Protein AF-A0A1B9LXY9-F1 (afdb_monomer_lite)

Structure (mmCIF, N/CA/C/O backbone):
data_AF-A0A1B9LXY9-F1
#
_entry.id   AF-A0A1B9LXY9-F1
#
loop_
_atom_site.group_PDB
_atom_site.id
_atom_site.type_symbol
_atom_site.label_atom_id
_atom_site.label_alt_id
_atom_site.label_comp_id
_atom_site.label_asym_id
_atom_site.label_entity_id
_atom_site.label_seq_id
_atom_site.pdbx_PDB_ins_code
_atom_site.Cartn_x
_atom_site.Cartn_y
_atom_site.Cartn_z
_atom_site.occupancy
_atom_site.B_iso_or_equiv
_atom_site.auth_seq_id
_atom_site.auth_comp_id
_atom_site.auth_asym_id
_atom_site.auth_atom_id
_atom_site.pdbx_PDB_model_num
ATOM 1 N N . MET A 1 1 ? 65.427 46.498 -68.636 1.00 41.66 1 MET A N 1
ATOM 2 C CA . MET A 1 1 ? 65.412 46.908 -67.221 1.00 41.66 1 MET A CA 1
ATOM 3 C C . MET A 1 1 ? 64.111 46.373 -66.658 1.00 41.66 1 MET A C 1
ATOM 5 O O . MET A 1 1 ? 63.089 47.025 -66.791 1.00 41.66 1 MET A O 1
ATOM 9 N N . ASN A 1 2 ? 64.132 45.117 -66.206 1.00 43.19 2 ASN A N 1
ATOM 10 C CA . ASN A 1 2 ? 62.957 44.417 -65.691 1.00 43.19 2 ASN A CA 1
ATOM 11 C C . ASN A 1 2 ? 63.336 43.903 -64.309 1.00 43.19 2 ASN A C 1
ATOM 13 O O . ASN A 1 2 ? 64.028 42.892 -64.194 1.00 43.19 2 ASN A O 1
ATOM 17 N N . ASP A 1 3 ? 62.923 44.638 -63.285 1.00 47.44 3 ASP A N 1
ATOM 18 C CA . ASP A 1 3 ? 63.130 44.249 -61.901 1.00 47.44 3 ASP A CA 1
ATOM 19 C C . ASP A 1 3 ? 62.199 43.078 -61.585 1.00 47.44 3 ASP A C 1
ATOM 21 O O . ASP A 1 3 ? 60.986 43.222 -61.430 1.00 47.44 3 ASP A O 1
ATOM 25 N N . SER A 1 4 ? 62.770 41.876 -61.534 1.00 53.47 4 SER A N 1
ATOM 26 C CA . SER A 1 4 ? 62.095 40.707 -60.993 1.00 53.47 4 SER A CA 1
ATOM 27 C C . SER A 1 4 ? 61.934 40.903 -59.489 1.00 53.47 4 SER A C 1
ATOM 29 O O . SER A 1 4 ? 62.906 40.821 -58.736 1.00 53.47 4 SER A O 1
ATOM 31 N N . ILE A 1 5 ? 60.704 41.158 -59.050 1.00 52.19 5 ILE A N 1
ATOM 32 C CA . ILE A 1 5 ? 60.332 41.130 -57.637 1.00 52.19 5 ILE A CA 1
ATOM 33 C C . ILE A 1 5 ? 60.504 39.687 -57.157 1.00 52.19 5 ILE A C 1
ATOM 35 O O . ILE A 1 5 ? 59.673 38.816 -57.410 1.00 52.19 5 ILE A O 1
ATOM 39 N N . VAL A 1 6 ? 61.620 39.424 -56.481 1.00 54.47 6 VAL A N 1
ATOM 40 C CA . VAL A 1 6 ? 61.870 38.159 -55.791 1.00 54.47 6 VAL A CA 1
ATOM 41 C C . VAL A 1 6 ? 61.068 38.179 -54.492 1.00 54.47 6 VAL A C 1
ATOM 43 O O . VAL A 1 6 ? 61.530 38.647 -53.453 1.00 54.47 6 VAL A O 1
ATOM 46 N N . THR A 1 7 ? 59.837 37.675 -54.535 1.00 47.81 7 THR A N 1
ATOM 47 C CA . THR A 1 7 ? 59.090 37.329 -53.323 1.00 47.81 7 THR A CA 1
ATOM 48 C C . THR A 1 7 ? 59.713 36.087 -52.695 1.00 47.81 7 THR A C 1
ATOM 50 O O . THR A 1 7 ? 59.466 34.959 -53.119 1.00 47.81 7 THR A O 1
ATOM 53 N N . SER A 1 8 ? 60.547 36.312 -51.677 1.00 47.19 8 SER A N 1
AT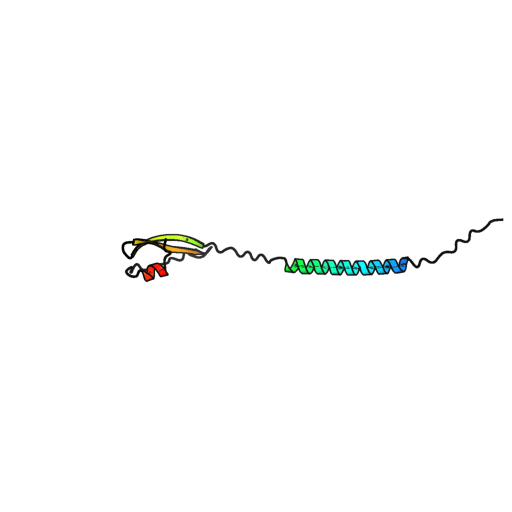OM 54 C CA . SER A 1 8 ? 61.045 35.276 -50.772 1.00 47.19 8 SER A CA 1
ATOM 55 C C . SER A 1 8 ? 59.862 34.539 -50.139 1.00 47.19 8 SER A C 1
ATOM 57 O O . SER A 1 8 ? 59.061 35.124 -49.406 1.00 47.19 8 SER A O 1
ATOM 59 N N . ASN A 1 9 ? 59.725 33.256 -50.468 1.00 53.16 9 ASN A N 1
ATOM 60 C CA . ASN A 1 9 ? 58.651 32.408 -49.979 1.00 53.16 9 ASN A CA 1
ATOM 61 C C . ASN A 1 9 ? 58.936 32.053 -48.511 1.00 53.16 9 ASN A C 1
ATOM 63 O O . ASN A 1 9 ? 59.744 31.175 -48.205 1.00 53.16 9 ASN A O 1
ATOM 67 N N . LYS A 1 10 ? 58.318 32.794 -47.588 1.00 48.44 10 LYS A N 1
ATOM 68 C CA . LYS A 1 10 ? 58.455 32.576 -46.147 1.00 48.44 10 LYS A CA 1
ATOM 69 C C . LYS A 1 10 ? 57.709 31.294 -45.780 1.00 48.44 10 LYS A C 1
ATOM 71 O O . LYS A 1 10 ? 56.482 31.261 -45.759 1.00 48.44 10 LYS A O 1
ATOM 76 N N . THR A 1 11 ? 58.463 30.234 -45.514 1.00 53.38 11 THR A N 1
ATOM 77 C CA . THR A 1 11 ? 57.950 28.906 -45.173 1.00 53.38 11 THR A CA 1
ATOM 78 C C . THR A 1 11 ? 57.004 28.963 -43.970 1.00 53.38 11 THR A C 1
ATOM 80 O O . THR A 1 11 ? 57.330 29.399 -42.863 1.00 53.38 11 THR A O 1
ATOM 83 N N . THR A 1 12 ? 55.770 28.544 -44.224 1.00 54.69 12 THR A N 1
ATOM 84 C CA . THR A 1 12 ? 54.613 28.633 -43.337 1.00 54.69 12 THR A CA 1
ATOM 85 C C . THR A 1 12 ? 54.627 27.530 -42.278 1.00 54.69 12 THR A C 1
ATOM 87 O O . THR A 1 12 ? 53.951 26.512 -42.407 1.00 54.69 12 THR A O 1
ATOM 90 N N . ASN A 1 13 ? 55.322 27.766 -41.163 1.00 56.06 13 ASN A N 1
ATOM 91 C CA . ASN A 1 13 ? 55.247 26.935 -39.946 1.00 56.06 13 ASN A CA 1
ATOM 92 C C . ASN A 1 13 ? 53.884 27.011 -39.209 1.00 56.06 13 ASN A C 1
ATOM 94 O O . ASN A 1 13 ? 53.719 26.440 -38.131 1.00 56.06 13 ASN A O 1
ATOM 98 N N . PHE A 1 14 ? 52.898 27.720 -39.766 1.00 53.47 14 PHE A N 1
ATOM 99 C CA . PHE A 1 14 ? 51.571 27.913 -39.172 1.00 53.47 14 PHE A CA 1
ATOM 100 C C . PHE A 1 14 ? 50.655 26.684 -39.304 1.00 53.47 14 PHE A C 1
ATOM 102 O O . PHE A 1 14 ? 49.874 26.408 -38.395 1.00 53.47 14 PHE A O 1
ATOM 109 N N . HIS A 1 15 ? 50.785 25.900 -40.381 1.00 56.69 15 HIS A N 1
ATOM 110 C CA . HIS A 1 15 ? 49.925 24.731 -40.616 1.00 56.69 15 HIS A CA 1
ATOM 111 C C . HIS A 1 15 ? 50.151 23.594 -39.604 1.00 56.69 15 HIS A C 1
ATOM 113 O O . HIS A 1 15 ? 49.193 22.945 -39.189 1.00 56.69 15 HIS A O 1
ATOM 119 N N . SER A 1 16 ? 51.394 23.396 -39.150 1.00 60.22 16 SER A N 1
ATOM 120 C CA . SER A 1 16 ? 51.763 22.334 -38.198 1.00 60.22 16 SER A CA 1
ATOM 121 C C . SER A 1 16 ? 51.137 2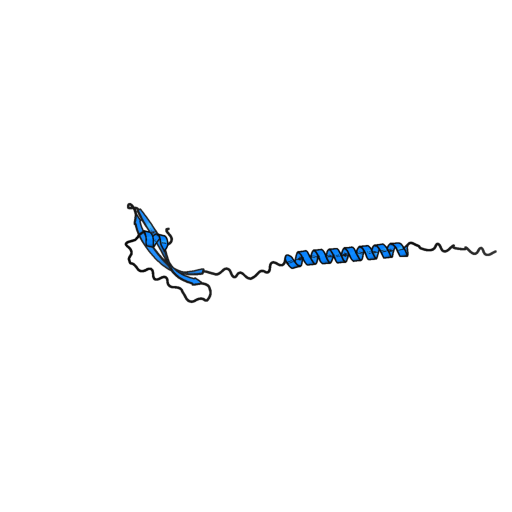2.547 -36.813 1.00 60.22 16 SER A C 1
ATOM 123 O O . SER A 1 16 ? 50.539 21.634 -36.246 1.00 60.22 16 SER A O 1
ATOM 125 N N . LYS A 1 17 ? 51.177 23.780 -36.291 1.00 62.28 17 LYS A N 1
ATOM 126 C CA . LYS A 1 17 ? 50.574 24.107 -34.988 1.00 62.28 17 LYS A CA 1
ATOM 127 C C . LYS A 1 17 ? 49.048 24.019 -35.027 1.00 62.28 17 LYS A C 1
ATOM 129 O O . LYS A 1 17 ? 48.443 23.542 -34.073 1.00 62.28 17 LYS A O 1
ATOM 134 N N . PHE A 1 18 ? 48.429 24.418 -36.139 1.00 69.19 18 PHE A N 1
ATOM 135 C CA . PHE A 1 18 ? 46.975 24.369 -36.305 1.00 69.19 18 PHE A CA 1
ATOM 136 C C . PHE A 1 18 ? 46.428 22.931 -36.325 1.00 69.19 18 PHE A C 1
ATOM 138 O O . PHE A 1 18 ? 45.353 22.663 -35.791 1.00 69.19 18 PHE A O 1
ATOM 145 N N . TRP A 1 19 ? 47.186 21.983 -36.881 1.00 74.19 19 TRP A N 1
ATOM 146 C CA . TRP A 1 19 ? 46.843 20.559 -36.837 1.00 74.19 19 TRP A CA 1
ATOM 147 C C . TRP A 1 19 ? 46.853 19.993 -35.414 1.00 74.19 19 TRP A C 1
ATOM 149 O O . TRP A 1 19 ? 45.927 19.284 -35.027 1.00 74.19 19 TRP A O 1
ATOM 159 N N . ILE A 1 20 ? 47.848 20.369 -34.608 1.00 80.88 20 ILE A N 1
ATOM 160 C CA . ILE A 1 20 ? 47.951 19.931 -33.208 1.00 80.88 20 ILE A CA 1
ATOM 161 C C . ILE A 1 20 ? 46.757 20.444 -32.390 1.00 80.88 20 ILE A C 1
ATOM 163 O O . ILE A 1 20 ? 46.156 19.680 -31.637 1.00 80.88 20 ILE A O 1
ATOM 167 N N . PHE A 1 21 ? 46.351 21.703 -32.585 1.00 83.25 21 PHE A N 1
ATOM 168 C CA . PHE A 1 21 ? 45.168 22.258 -31.918 1.00 83.25 21 PHE A CA 1
ATOM 169 C C . PHE A 1 21 ? 43.874 21.521 -32.287 1.00 83.25 21 PHE A C 1
ATOM 171 O O . PHE A 1 21 ? 43.056 21.258 -31.406 1.00 83.25 21 PHE A O 1
ATOM 178 N N . ASN A 1 22 ? 43.704 21.136 -33.556 1.00 83.06 22 ASN A N 1
ATOM 179 C CA . ASN A 1 22 ? 42.539 20.361 -33.991 1.00 83.06 22 ASN A CA 1
ATOM 180 C C . ASN A 1 22 ? 42.493 18.967 -33.351 1.00 83.06 22 ASN A C 1
ATOM 182 O O . ASN A 1 22 ? 41.427 18.531 -32.922 1.00 83.06 22 ASN A O 1
ATOM 186 N N . ILE A 1 23 ? 43.638 18.290 -33.229 1.00 88.38 23 ILE A N 1
ATOM 187 C CA . ILE A 1 23 ? 43.720 16.980 -32.564 1.00 88.38 23 ILE A CA 1
ATOM 188 C C . ILE A 1 23 ? 43.342 17.100 -31.081 1.00 88.38 23 ILE A C 1
ATOM 190 O O . ILE A 1 23 ? 42.563 16.293 -30.576 1.00 88.38 23 ILE A O 1
ATOM 194 N N . ILE A 1 24 ? 43.840 18.130 -30.391 1.00 89.25 24 ILE A N 1
ATOM 195 C CA . ILE A 1 24 ? 43.516 18.377 -28.978 1.00 89.25 24 ILE A CA 1
ATOM 196 C C . ILE A 1 24 ? 42.014 18.645 -28.800 1.00 89.25 24 ILE A C 1
ATOM 198 O O . ILE A 1 24 ? 41.385 18.056 -27.920 1.00 89.25 24 ILE A O 1
ATOM 202 N N . LEU A 1 25 ? 41.422 19.482 -29.659 1.00 89.00 25 LEU A N 1
ATOM 203 C CA . LEU A 1 25 ? 39.982 19.762 -29.645 1.00 89.00 25 LEU A CA 1
ATOM 204 C C . LEU A 1 25 ? 39.141 18.506 -29.894 1.00 89.00 25 LEU A C 1
ATOM 206 O O . LEU A 1 25 ? 38.129 18.309 -29.225 1.00 89.00 25 LEU A O 1
ATOM 210 N N . LEU A 1 26 ? 39.572 17.635 -30.809 1.00 91.38 26 LEU A N 1
ATOM 211 C CA . LEU A 1 26 ? 38.877 16.385 -31.110 1.00 91.38 26 LEU A CA 1
ATOM 212 C C . LEU A 1 26 ? 38.868 15.434 -29.902 1.00 91.38 26 LEU A C 1
ATOM 214 O O . LEU A 1 26 ? 37.830 14.864 -29.573 1.00 91.38 26 LEU A O 1
ATOM 218 N N . ILE A 1 27 ? 40.002 15.305 -29.206 1.00 92.81 27 ILE A N 1
ATOM 219 C CA . ILE A 1 27 ? 40.111 14.476 -27.996 1.00 92.81 27 ILE A CA 1
ATOM 220 C C . ILE A 1 27 ? 39.218 15.026 -26.875 1.00 92.81 27 ILE A C 1
ATOM 222 O O . ILE A 1 27 ? 38.531 14.254 -26.206 1.00 92.81 27 ILE A O 1
ATOM 226 N N . LEU A 1 28 ? 39.187 16.350 -26.691 1.00 91.38 28 LEU A N 1
ATOM 227 C CA . LEU A 1 28 ? 38.313 17.018 -25.718 1.00 91.38 28 LEU A CA 1
ATOM 228 C C . LEU A 1 28 ? 36.825 16.840 -26.044 1.00 91.38 28 LEU A C 1
ATOM 230 O O . LEU A 1 28 ? 36.019 16.609 -25.145 1.00 91.38 28 LEU A O 1
ATOM 234 N N . ALA A 1 29 ? 36.449 16.912 -27.322 1.00 92.00 29 ALA A N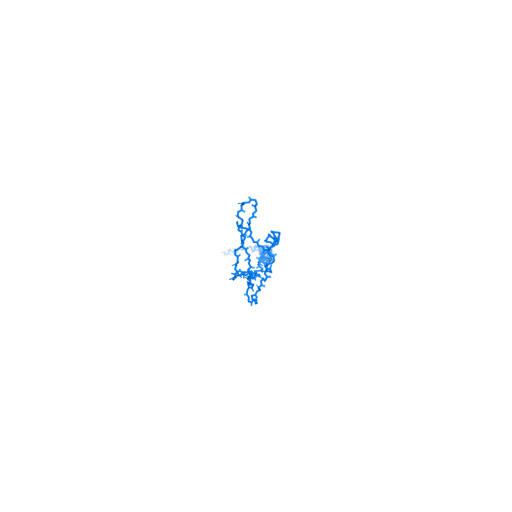 1
ATOM 235 C CA . ALA A 1 29 ? 35.071 16.694 -27.744 1.00 92.00 29 ALA A CA 1
ATOM 236 C C . ALA A 1 29 ? 34.631 15.244 -27.494 1.00 92.00 29 ALA A C 1
ATOM 238 O O . ALA A 1 29 ? 33.564 15.011 -26.929 1.00 92.00 29 ALA A O 1
ATOM 239 N N . LEU A 1 30 ? 35.469 14.265 -27.853 1.00 91.94 30 LEU A N 1
ATOM 240 C CA . LEU A 1 30 ? 35.180 12.846 -27.636 1.00 91.94 30 LEU A CA 1
ATOM 241 C C . LEU A 1 30 ? 35.070 12.499 -26.147 1.00 91.94 30 LEU A C 1
ATOM 243 O O . LEU A 1 30 ? 34.158 11.768 -25.760 1.00 91.94 30 LEU A O 1
ATOM 247 N N . SER A 1 31 ? 35.953 13.041 -25.304 1.00 89.44 31 SER A N 1
ATOM 248 C CA . SER A 1 31 ? 35.891 12.817 -23.856 1.00 89.44 31 SER A CA 1
ATOM 249 C C . SER A 1 31 ? 34.665 13.478 -23.222 1.00 89.44 31 SER A C 1
ATOM 251 O O . SER A 1 31 ? 34.008 12.854 -22.389 1.00 89.44 31 SER A O 1
ATOM 253 N N . GLY A 1 32 ? 34.298 14.685 -23.664 1.00 86.62 32 GLY A N 1
ATOM 254 C CA . GLY A 1 32 ? 33.083 15.375 -23.230 1.00 86.62 32 GLY A CA 1
ATOM 255 C C . GLY A 1 32 ? 31.806 14.626 -23.617 1.00 86.62 32 GLY A C 1
ATOM 256 O O . GLY A 1 32 ? 30.934 14.423 -22.773 1.00 86.62 32 GLY A O 1
ATOM 257 N N . ILE A 1 33 ? 31.716 14.142 -24.861 1.00 87.31 33 ILE A N 1
ATOM 258 C CA . ILE A 1 33 ? 30.587 13.323 -25.331 1.00 87.31 33 ILE A CA 1
ATOM 259 C C . ILE A 1 33 ? 30.501 12.022 -24.531 1.00 87.31 33 ILE A C 1
ATOM 261 O O . ILE A 1 33 ? 29.417 11.654 -24.087 1.00 87.31 33 ILE A O 1
ATOM 265 N N . TYR A 1 34 ? 31.629 11.344 -24.303 1.00 87.69 34 TYR A N 1
ATOM 266 C CA . TYR A 1 34 ? 31.666 10.119 -23.504 1.00 87.69 34 TYR A CA 1
ATOM 267 C C . TYR A 1 34 ? 31.211 10.356 -22.059 1.00 87.69 34 TYR A C 1
ATOM 269 O O . TYR A 1 34 ? 30.435 9.567 -21.519 1.00 87.69 34 TYR A O 1
ATOM 277 N N . TYR A 1 35 ? 31.650 11.457 -21.444 1.00 85.75 35 TYR A N 1
ATOM 278 C CA . TYR A 1 35 ? 31.240 11.827 -20.094 1.00 85.75 35 TYR A CA 1
ATOM 279 C C . TYR A 1 35 ? 29.730 12.097 -20.017 1.00 85.75 35 TYR A C 1
ATOM 281 O O . TYR A 1 35 ? 29.040 11.492 -19.198 1.00 85.75 35 TYR A O 1
ATOM 289 N N . LEU A 1 36 ? 29.198 12.920 -20.928 1.00 82.25 36 LEU A N 1
ATOM 290 C CA . LEU A 1 36 ? 27.762 13.207 -21.008 1.00 82.25 36 LEU A CA 1
ATOM 291 C C . LEU A 1 36 ? 26.933 11.954 -21.300 1.00 82.25 36 LEU A C 1
ATOM 293 O O . LEU A 1 36 ? 25.845 11.796 -20.748 1.00 82.25 36 LEU A O 1
ATOM 297 N N . TRP A 1 37 ? 27.430 11.059 -22.154 1.00 79.31 37 TRP A N 1
ATOM 298 C CA . TRP A 1 37 ? 26.766 9.793 -22.441 1.00 79.31 37 TRP A CA 1
ATOM 299 C C . TRP A 1 37 ? 26.721 8.898 -21.200 1.00 79.31 37 TRP A C 1
ATOM 301 O O . TRP A 1 37 ? 25.655 8.392 -20.868 1.00 79.31 37 TRP A O 1
ATOM 311 N N . LYS A 1 38 ? 27.831 8.762 -20.464 1.00 76.94 38 LYS A N 1
ATOM 312 C CA . LYS A 1 38 ? 27.905 7.951 -19.238 1.00 76.94 38 LYS A CA 1
ATOM 313 C C . LYS A 1 38 ? 26.964 8.457 -18.138 1.00 76.94 38 LYS A C 1
ATOM 315 O O . LYS A 1 38 ? 26.258 7.650 -17.537 1.00 76.94 38 LYS A O 1
ATOM 320 N N . GLU A 1 39 ? 26.947 9.767 -17.894 1.00 74.12 39 GLU A N 1
ATOM 321 C CA . GLU A 1 39 ? 26.056 10.396 -16.907 1.00 74.12 39 GLU A CA 1
ATOM 322 C C . GLU A 1 39 ? 24.581 10.192 -17.285 1.00 74.12 39 GLU A C 1
ATOM 324 O O . GLU A 1 39 ? 23.775 9.767 -16.459 1.00 74.12 39 GLU A O 1
ATOM 329 N N . ASN A 1 40 ? 24.217 10.396 -18.556 1.00 64.88 40 ASN A N 1
ATOM 330 C CA . ASN A 1 40 ? 22.833 10.214 -19.000 1.00 64.88 40 ASN A CA 1
ATOM 331 C C . ASN A 1 40 ? 22.397 8.742 -19.070 1.00 64.88 40 ASN A C 1
ATOM 333 O O . ASN A 1 40 ? 21.233 8.458 -18.812 1.00 64.88 40 ASN A O 1
ATOM 337 N N . TYR A 1 41 ? 23.295 7.796 -19.369 1.00 61.16 41 TYR A N 1
ATOM 338 C CA . TYR A 1 41 ? 22.948 6.371 -19.457 1.00 61.16 41 TYR A CA 1
ATOM 339 C C . TYR A 1 41 ? 22.613 5.762 -18.086 1.00 61.16 41 TYR A C 1
ATOM 341 O O . TYR A 1 41 ? 21.711 4.935 -17.985 1.00 61.16 41 T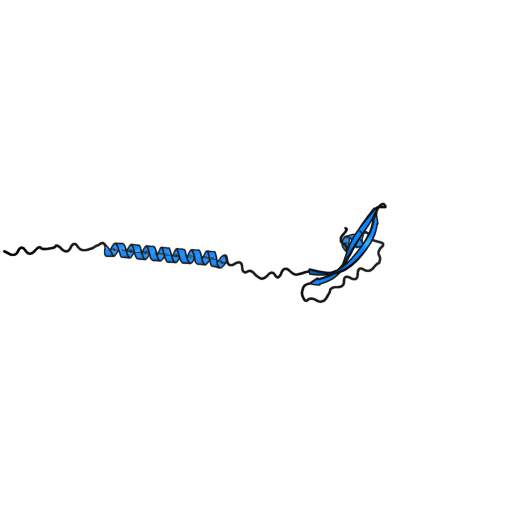YR A O 1
ATOM 349 N N . PHE A 1 42 ? 23.291 6.202 -17.017 1.00 54.91 42 PHE A N 1
ATOM 350 C CA . PHE A 1 42 ? 22.940 5.833 -15.635 1.00 54.91 42 PHE A CA 1
ATOM 351 C C . PHE A 1 42 ? 21.731 6.608 -15.092 1.00 54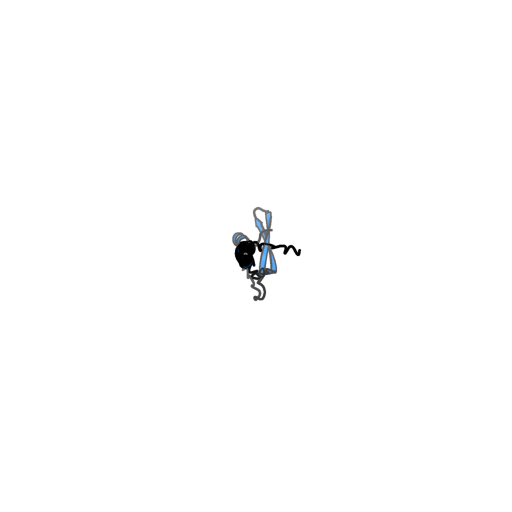.91 42 PHE A C 1
ATOM 353 O O . PHE A 1 42 ? 21.071 6.144 -14.163 1.00 54.91 42 PHE A O 1
ATOM 360 N N . SER A 1 43 ? 21.432 7.764 -15.688 1.00 54.12 43 SER A N 1
ATOM 361 C CA . SER A 1 43 ? 20.312 8.632 -15.315 1.00 54.12 43 SER A CA 1
ATOM 362 C C . SER A 1 43 ? 19.024 8.334 -16.073 1.00 54.12 43 SER A C 1
ATOM 364 O O . SER A 1 43 ? 18.064 9.081 -15.921 1.00 54.12 43 SER A O 1
ATOM 366 N N . ILE A 1 44 ? 18.961 7.270 -16.879 1.00 53.75 44 ILE A N 1
ATOM 367 C CA . ILE A 1 44 ? 17.672 6.701 -17.265 1.00 53.75 44 ILE A CA 1
ATOM 368 C C . ILE A 1 44 ? 17.211 5.956 -16.015 1.00 53.75 44 ILE A C 1
ATOM 370 O O . ILE A 1 44 ? 17.702 4.845 -15.784 1.00 53.75 44 ILE A O 1
ATOM 374 N N . PRO A 1 45 ? 16.317 6.512 -15.166 1.00 54.72 45 PRO A N 1
ATOM 375 C CA . PRO A 1 45 ? 15.654 5.657 -14.212 1.00 54.72 45 PRO A CA 1
ATOM 376 C C . PRO A 1 45 ? 15.017 4.578 -15.074 1.00 54.72 45 PRO A C 1
ATOM 378 O O . PRO A 1 45 ? 14.190 4.870 -15.942 1.00 54.72 45 PRO A O 1
ATOM 381 N N . PHE A 1 46 ? 15.443 3.333 -14.884 1.00 50.09 46 PHE A N 1
ATOM 382 C CA . PHE A 1 46 ? 14.606 2.204 -15.222 1.00 50.09 46 PHE A CA 1
ATOM 383 C C . PHE A 1 46 ? 13.328 2.468 -14.434 1.00 50.09 46 PHE A C 1
ATOM 385 O O . PHE A 1 46 ? 13.225 2.151 -13.251 1.00 50.09 46 PHE A O 1
ATOM 392 N N . SER A 1 47 ? 12.379 3.155 -15.067 1.00 52.91 47 SER A N 1
ATOM 393 C CA . SER A 1 47 ? 11.003 3.197 -14.640 1.00 52.91 47 SER A CA 1
ATOM 394 C C . SER A 1 47 ? 10.527 1.781 -14.899 1.00 52.91 47 SER A C 1
ATOM 396 O O . SER A 1 47 ? 9.870 1.474 -15.891 1.00 52.91 47 SER A O 1
ATOM 398 N N . SER A 1 48 ? 10.940 0.867 -14.017 1.00 51.94 48 SER A N 1
ATOM 399 C CA . SER A 1 48 ? 10.108 -0.268 -13.724 1.00 51.94 48 SER A CA 1
ATOM 400 C C . SER A 1 48 ? 8.767 0.374 -13.421 1.00 51.94 48 SER A C 1
ATOM 402 O O . SER A 1 48 ? 8.640 1.215 -12.523 1.00 51.94 48 SER A O 1
ATOM 404 N N . SER A 1 49 ? 7.786 0.081 -14.270 1.00 50.59 49 SER A N 1
ATOM 405 C CA . SER A 1 49 ? 6.400 0.331 -13.939 1.00 50.59 49 SER A CA 1
ATOM 406 C C . SER A 1 49 ? 6.162 -0.472 -12.671 1.00 50.59 49 SER A C 1
ATOM 408 O O . SER A 1 49 ? 5.799 -1.646 -12.700 1.00 50.59 49 SER A O 1
ATOM 410 N N . THR A 1 50 ? 6.460 0.142 -11.532 1.00 55.25 50 THR A N 1
ATOM 411 C CA . THR A 1 50 ? 6.001 -0.307 -10.239 1.00 55.25 50 THR A CA 1
ATOM 412 C C . THR A 1 50 ? 4.528 0.034 -10.309 1.00 55.25 50 THR A C 1
ATOM 414 O O . THR A 1 50 ? 4.118 1.101 -9.860 1.00 55.25 50 THR A O 1
ATOM 417 N N . LYS A 1 51 ? 3.753 -0.791 -11.036 1.00 58.69 51 LYS A N 1
ATOM 418 C CA . LYS A 1 51 ? 2.297 -0.715 -11.049 1.00 58.69 51 LYS A CA 1
ATOM 419 C C . LYS A 1 51 ? 1.926 -0.663 -9.582 1.00 58.69 51 LYS A C 1
ATOM 421 O O . LYS A 1 51 ? 2.177 -1.611 -8.840 1.00 58.69 51 LYS A O 1
ATOM 426 N N . GLN A 1 52 ? 1.468 0.503 -9.154 1.00 59.88 52 GLN A N 1
ATOM 427 C CA . GLN A 1 52 ? 1.096 0.736 -7.778 1.00 59.88 52 GLN A CA 1
ATOM 428 C C . GLN A 1 52 ? -0.041 -0.249 -7.517 1.00 59.88 52 GLN A C 1
ATOM 430 O O . GLN A 1 52 ? -1.105 -0.124 -8.126 1.00 59.88 52 GLN A O 1
ATOM 435 N N . LYS A 1 53 ? 0.239 -1.307 -6.742 1.00 62.38 53 LYS A N 1
ATOM 436 C CA . LYS A 1 53 ? -0.713 -2.400 -6.511 1.00 62.38 53 LYS A CA 1
ATOM 437 C C . LYS A 1 53 ? -2.016 -1.779 -6.035 1.00 62.38 53 LYS A C 1
ATOM 439 O O . LYS A 1 53 ? -2.039 -1.115 -4.997 1.00 62.38 53 LYS A O 1
ATOM 444 N N . THR A 1 54 ? -3.071 -1.919 -6.832 1.00 66.44 54 THR A N 1
ATOM 445 C CA . THR A 1 54 ? -4.327 -1.228 -6.558 1.00 66.44 54 THR A CA 1
ATOM 446 C C . THR A 1 54 ? -5.170 -2.147 -5.697 1.00 66.44 54 THR A C 1
ATOM 448 O O . THR A 1 54 ? -5.729 -3.135 -6.169 1.00 66.44 54 THR A O 1
ATOM 451 N N . ILE A 1 55 ? -5.241 -1.830 -4.408 1.00 72.50 55 ILE A N 1
ATOM 452 C CA . ILE A 1 55 ? -6.047 -2.582 -3.450 1.00 72.50 55 ILE A CA 1
ATOM 453 C C . ILE A 1 55 ? -7.480 -2.063 -3.534 1.00 72.50 55 ILE A C 1
ATOM 455 O O . ILE A 1 55 ? -7.738 -0.889 -3.267 1.00 72.50 55 ILE A O 1
ATOM 459 N N . LYS A 1 56 ? -8.420 -2.935 -3.901 1.00 79.00 56 LYS A N 1
ATOM 460 C CA . LYS A 1 56 ? -9.851 -2.620 -3.889 1.00 79.00 56 LYS A CA 1
ATOM 461 C C . LYS A 1 56 ? -10.511 -3.335 -2.719 1.00 79.00 56 LYS A C 1
ATOM 463 O O . LYS A 1 56 ? -10.436 -4.557 -2.604 1.00 79.00 56 LYS A O 1
ATOM 468 N N . ILE A 1 57 ? -11.164 -2.562 -1.860 1.00 78.50 57 ILE A N 1
ATOM 469 C CA . ILE A 1 57 ? -11.973 -3.077 -0.758 1.00 78.50 57 ILE A CA 1
ATOM 470 C C . ILE A 1 57 ? -13.397 -3.266 -1.280 1.00 78.50 57 ILE A C 1
ATOM 472 O O . ILE A 1 57 ? -14.006 -2.310 -1.756 1.00 78.50 57 ILE A O 1
ATOM 476 N N . TYR A 1 58 ? -13.912 -4.493 -1.216 1.00 76.56 58 TYR A N 1
ATOM 477 C CA . TYR A 1 58 ? -15.222 -4.839 -1.784 1.00 76.56 5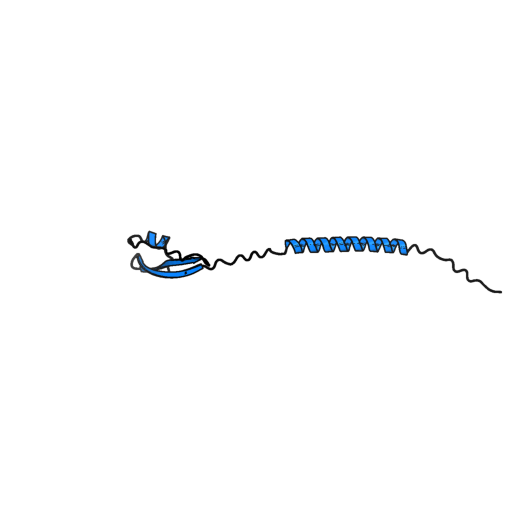8 TYR A CA 1
ATOM 478 C C . TYR A 1 58 ? -16.333 -4.911 -0.744 1.00 76.56 58 TYR A C 1
ATOM 480 O O . TYR A 1 58 ? -17.486 -4.637 -1.064 1.00 76.56 58 TYR A O 1
ATOM 488 N N . ASN A 1 59 ? -16.000 -5.274 0.492 1.00 78.25 59 ASN A N 1
ATOM 489 C CA . ASN A 1 59 ? -16.983 -5.450 1.545 1.00 78.25 59 ASN A CA 1
ATOM 490 C C . ASN A 1 59 ? -16.390 -5.009 2.879 1.00 78.25 59 ASN A C 1
ATOM 492 O O . ASN A 1 59 ? -15.253 -5.352 3.217 1.00 78.25 59 ASN A O 1
ATOM 496 N N . VAL A 1 60 ? -17.173 -4.226 3.611 1.00 82.25 60 VAL A N 1
ATOM 497 C CA . VAL A 1 60 ? -16.839 -3.698 4.928 1.00 82.25 60 VAL A CA 1
ATOM 498 C C . VAL A 1 60 ? -18.036 -3.869 5.845 1.00 82.25 60 VAL A C 1
ATOM 500 O O . VAL A 1 60 ? -19.176 -3.643 5.447 1.00 82.25 60 VAL A O 1
ATOM 503 N N . GLU A 1 61 ? -17.766 -4.217 7.092 1.00 84.50 61 GLU A N 1
ATOM 504 C CA . GLU A 1 61 ? -18.772 -4.306 8.139 1.00 84.50 61 GLU A CA 1
ATOM 505 C C . GLU A 1 61 ? -18.454 -3.301 9.241 1.00 84.50 61 GLU A C 1
ATOM 507 O O . GLU A 1 61 ? -17.293 -3.077 9.590 1.00 84.50 61 GLU A O 1
ATOM 512 N N . GLN A 1 62 ? -19.492 -2.680 9.792 1.00 83.69 62 GLN A N 1
ATOM 513 C CA . GLN A 1 62 ? -19.355 -1.764 10.914 1.00 83.69 62 GLN A CA 1
ATOM 514 C C . GLN A 1 62 ? -19.787 -2.461 12.194 1.00 83.69 62 GLN A C 1
ATOM 516 O O . GLN A 1 62 ? -20.934 -2.887 12.314 1.00 83.69 62 GLN A O 1
ATOM 521 N N . LYS A 1 63 ? -18.882 -2.522 13.169 1.00 82.56 63 LYS A N 1
ATOM 522 C CA . LYS A 1 63 ? -19.166 -3.058 14.502 1.00 82.56 63 LYS A CA 1
ATOM 523 C C . LYS A 1 63 ? -19.059 -1.954 15.536 1.00 82.56 63 LYS A C 1
ATOM 525 O O . LYS A 1 63 ? -18.263 -1.027 15.409 1.00 82.56 63 LYS A O 1
ATOM 530 N N . TYR A 1 64 ? -19.896 -2.039 16.559 1.00 78.81 64 TYR A N 1
ATOM 531 C CA . TYR A 1 64 ? -19.915 -1.076 17.649 1.00 78.81 64 TYR A CA 1
ATOM 532 C C . TYR A 1 64 ? -19.538 -1.772 18.942 1.00 78.81 64 TYR A C 1
ATOM 534 O O . TYR A 1 64 ? -20.111 -2.804 19.281 1.00 78.81 64 TYR A O 1
ATOM 542 N N . TYR A 1 65 ? -18.605 -1.176 19.672 1.00 77.94 65 TYR A N 1
ATOM 543 C CA . TYR A 1 65 ? -18.188 -1.657 20.978 1.00 77.94 65 TYR A CA 1
ATOM 544 C C . TYR A 1 65 ? -18.411 -0.563 22.016 1.00 77.94 65 TYR A C 1
ATOM 546 O O . TYR A 1 65 ? -18.109 0.604 21.767 1.00 77.94 65 TYR A O 1
ATOM 554 N N . TYR A 1 66 ? -18.949 -0.929 23.175 1.00 77.38 66 TYR A N 1
ATOM 555 C CA . TYR A 1 66 ? -19.132 -0.004 24.287 1.00 77.38 66 TYR A CA 1
ATOM 556 C C . TYR A 1 66 ? -17.983 -0.167 25.275 1.00 77.38 66 TYR A C 1
ATOM 558 O O . TYR A 1 66 ? -17.828 -1.214 25.894 1.00 77.38 66 TYR A O 1
ATOM 566 N N . ASP A 1 67 ? -17.188 0.886 25.425 1.00 76.56 67 ASP A N 1
ATOM 567 C CA . ASP A 1 67 ? -16.092 0.962 26.383 1.00 76.56 67 ASP A CA 1
ATOM 568 C C . ASP A 1 67 ? -16.354 2.138 27.321 1.00 76.56 67 ASP A C 1
ATOM 570 O O . ASP A 1 67 ? -16.470 3.275 26.867 1.00 76.56 67 ASP A O 1
ATOM 574 N N . ASN A 1 68 ? -16.498 1.884 28.624 1.00 81.12 68 ASN A N 1
ATOM 575 C CA . ASN A 1 68 ? -16.776 2.925 29.624 1.00 81.12 68 ASN A CA 1
ATOM 576 C C . ASN A 1 68 ? -17.940 3.864 29.229 1.00 81.12 68 ASN A C 1
ATOM 578 O O . ASN A 1 68 ? -17.801 5.087 29.249 1.00 81.12 68 ASN A O 1
ATOM 582 N N . ASN A 1 69 ? -19.077 3.290 28.812 1.00 79.88 69 ASN A N 1
ATOM 583 C CA . ASN A 1 69 ? -20.262 3.996 28.293 1.00 79.88 69 ASN A CA 1
ATOM 584 C C . ASN A 1 69 ? -20.041 4.861 27.037 1.00 79.88 69 ASN A C 1
ATOM 586 O O . ASN A 1 69 ? -20.971 5.529 26.582 1.00 79.88 69 ASN A O 1
ATOM 590 N N . LYS A 1 70 ? -18.857 4.823 26.421 1.00 80.38 70 LYS A N 1
ATOM 591 C CA . LYS A 1 70 ? -18.603 5.429 25.115 1.00 80.38 70 LYS A CA 1
ATOM 592 C C . LYS A 1 70 ? -18.760 4.374 24.030 1.00 80.38 70 LYS A C 1
ATOM 594 O O . LYS A 1 70 ? -18.159 3.304 24.086 1.00 80.38 70 LYS A O 1
ATOM 599 N N . LYS A 1 71 ? -19.583 4.689 23.033 1.00 81.38 71 LYS A N 1
ATOM 600 C CA . LYS A 1 71 ? -19.758 3.865 21.838 1.00 81.38 71 LYS A CA 1
ATOM 601 C C . LYS A 1 71 ? -18.603 4.142 20.881 1.00 81.38 71 LYS A C 1
ATOM 603 O O . LYS A 1 71 ? -18.491 5.252 20.370 1.00 81.38 71 LYS A O 1
ATOM 608 N N . ILE A 1 72 ? -17.774 3.138 20.638 1.00 82.44 72 ILE A N 1
ATOM 609 C CA . ILE A 1 72 ? -16.667 3.180 19.684 1.00 82.44 72 ILE A CA 1
ATOM 610 C C . ILE A 1 72 ? -17.103 2.427 18.432 1.00 82.44 72 ILE A C 1
ATOM 612 O O . ILE A 1 72 ? -17.685 1.340 18.516 1.00 82.44 72 ILE A O 1
ATOM 616 N N . LYS A 1 73 ? -16.860 3.024 17.268 1.00 83.69 73 LYS A N 1
ATOM 617 C CA . LYS A 1 73 ? -17.177 2.431 15.974 1.00 83.69 73 LYS A CA 1
ATOM 618 C C . LYS A 1 73 ? -15.917 1.800 15.394 1.00 83.69 73 LYS A C 1
ATOM 620 O O . LYS A 1 73 ? -14.861 2.414 15.383 1.00 83.69 73 LYS A O 1
ATOM 625 N N . PHE A 1 74 ? -16.046 0.589 14.882 1.00 83.06 74 PHE A N 1
ATOM 626 C CA . PHE A 1 74 ? -14.993 -0.121 14.170 1.00 83.06 74 PHE A CA 1
ATOM 627 C C . PHE A 1 74 ? -15.470 -0.441 12.758 1.00 83.06 74 PHE A C 1
ATOM 629 O O . PHE A 1 74 ? -16.639 -0.772 12.556 1.00 83.06 74 PHE A O 1
ATOM 636 N N . THR A 1 75 ? -14.562 -0.354 11.789 1.00 85.31 75 THR A N 1
ATOM 637 C CA . THR A 1 75 ? -14.782 -0.824 10.418 1.00 85.31 75 THR A CA 1
ATOM 638 C C . THR A 1 75 ? -13.878 -2.017 10.154 1.00 85.31 75 THR A C 1
ATOM 640 O O . THR A 1 75 ? -12.654 -1.898 10.187 1.00 85.31 75 THR A O 1
ATOM 643 N N . CYS A 1 76 ? -14.485 -3.169 9.903 1.00 82.31 76 CYS A N 1
ATOM 644 C CA . CYS A 1 76 ? -13.803 -4.415 9.582 1.00 82.31 76 CYS A CA 1
ATOM 645 C C . CYS A 1 76 ? -13.855 -4.631 8.066 1.00 82.31 76 CYS A C 1
ATOM 647 O O . CYS A 1 76 ? -14.922 -4.517 7.461 1.00 82.31 76 CYS A O 1
ATOM 649 N N . ILE A 1 77 ? -12.717 -4.931 7.440 1.00 81.50 77 ILE A N 1
ATOM 650 C CA . ILE A 1 77 ? -12.650 -5.169 5.995 1.00 81.50 77 ILE A CA 1
ATOM 651 C C . ILE A 1 77 ? -12.874 -6.656 5.729 1.00 81.50 77 ILE A C 1
ATOM 653 O O . ILE A 1 77 ? -11.983 -7.468 5.957 1.00 81.50 77 ILE A O 1
ATOM 657 N N . LEU A 1 78 ? -14.058 -7.009 5.232 1.00 79.44 78 LEU A N 1
ATOM 658 C CA . LEU A 1 78 ? -14.444 -8.400 5.001 1.00 79.44 78 LEU A CA 1
ATOM 659 C C . LEU A 1 78 ? -13.850 -8.979 3.720 1.00 79.44 78 LEU A C 1
ATOM 661 O O . LEU A 1 78 ? -13.641 -10.184 3.640 1.00 79.44 78 LEU A O 1
ATOM 665 N N . SER A 1 79 ? -13.595 -8.155 2.704 1.00 76.31 79 SER A N 1
ATOM 666 C CA . SER A 1 79 ? -13.051 -8.670 1.449 1.00 76.31 79 SER A CA 1
ATOM 667 C C . SER A 1 79 ? -12.173 -7.670 0.717 1.00 76.31 79 SER A C 1
ATOM 669 O O . SER A 1 79 ? -12.577 -6.523 0.482 1.00 76.31 79 SER A O 1
ATOM 671 N N . ILE A 1 80 ? -11.003 -8.144 0.295 1.00 78.75 80 ILE A N 1
ATOM 672 C CA . ILE A 1 80 ? -9.983 -7.367 -0.409 1.00 78.75 80 ILE A CA 1
ATOM 673 C C . ILE A 1 80 ? -9.647 -8.074 -1.717 1.00 78.75 80 ILE A C 1
ATOM 675 O O . ILE A 1 80 ? -9.529 -9.299 -1.763 1.00 78.75 80 ILE A O 1
ATOM 679 N N . LYS A 1 81 ? -9.464 -7.293 -2.781 1.00 78.56 81 LYS A N 1
ATOM 680 C CA . LYS A 1 81 ? -8.865 -7.768 -4.026 1.00 78.56 81 LYS A CA 1
ATOM 681 C C . LYS A 1 81 ? -7.567 -7.024 -4.290 1.00 78.56 81 LYS A C 1
ATOM 683 O O . LYS A 1 81 ? -7.537 -5.789 -4.251 1.00 78.56 81 LYS A O 1
ATOM 688 N N . TYR A 1 82 ? -6.535 -7.788 -4.608 1.00 73.56 82 TYR A N 1
ATOM 689 C CA . TYR A 1 82 ? -5.275 -7.284 -5.127 1.00 73.56 82 TYR A CA 1
ATOM 690 C C . TYR A 1 82 ? -5.275 -7.515 -6.639 1.00 73.56 82 TYR A C 1
ATOM 692 O O . TYR A 1 82 ? -5.292 -8.654 -7.080 1.00 73.56 82 TYR A O 1
ATOM 700 N N . ASP A 1 83 ? -5.318 -6.446 -7.435 1.00 75.19 83 ASP A N 1
ATOM 701 C CA . ASP A 1 83 ? -5.242 -6.519 -8.902 1.00 75.19 83 ASP A CA 1
ATOM 702 C C . ASP A 1 83 ? -6.179 -7.594 -9.540 1.00 75.19 83 ASP A C 1
ATOM 704 O O . ASP A 1 83 ? -7.413 -7.495 -9.430 1.00 75.19 83 ASP A O 1
ATOM 708 N N . ASP A 1 84 ? -5.608 -8.600 -10.218 1.00 66.88 84 ASP A N 1
ATOM 709 C CA . ASP A 1 84 ? -6.310 -9.707 -10.895 1.00 66.88 84 ASP A CA 1
ATOM 710 C C . ASP A 1 84 ? -6.480 -10.964 -10.019 1.00 66.88 84 ASP A C 1
ATOM 712 O O . ASP A 1 84 ? -7.096 -11.936 -10.461 1.00 66.88 84 ASP A O 1
ATOM 716 N N . ASP A 1 85 ? -6.003 -10.939 -8.771 1.00 68.31 85 ASP A N 1
ATOM 717 C CA . ASP A 1 85 ? -6.122 -12.069 -7.850 1.00 68.31 85 ASP A CA 1
ATOM 718 C C . ASP A 1 85 ? -7.583 -12.300 -7.412 1.00 68.31 85 ASP A C 1
ATOM 720 O O . ASP A 1 85 ? -8.408 -11.372 -7.408 1.00 68.31 85 ASP A O 1
ATOM 724 N N . PRO A 1 86 ? -7.943 -13.543 -7.039 1.00 67.75 86 PRO A N 1
ATOM 725 C CA . PRO A 1 86 ? -9.258 -13.847 -6.489 1.00 67.75 86 PRO A CA 1
ATOM 726 C C . PRO A 1 86 ? -9.526 -13.050 -5.205 1.00 67.75 86 PRO A C 1
ATOM 728 O O . PRO A 1 86 ? -8.619 -12.716 -4.445 1.00 67.75 86 PRO A O 1
ATOM 731 N N . ILE A 1 87 ? -10.802 -12.747 -4.960 1.00 73.69 87 ILE A N 1
ATOM 732 C CA . ILE A 1 87 ? -11.235 -11.998 -3.777 1.00 73.69 87 ILE A CA 1
ATOM 733 C C . ILE A 1 87 ? -10.896 -12.810 -2.523 1.00 73.69 87 ILE A C 1
ATOM 735 O O . ILE A 1 87 ? -11.364 -13.938 -2.363 1.00 73.69 87 ILE A O 1
ATOM 739 N N . ILE A 1 88 ? -10.104 -12.221 -1.627 1.00 71.88 88 ILE A N 1
ATOM 740 C CA . ILE A 1 88 ? -9.789 -12.809 -0.326 1.00 71.88 88 ILE A CA 1
ATOM 741 C C . ILE A 1 88 ? -10.888 -12.379 0.639 1.00 71.88 88 ILE A C 1
ATOM 743 O O . ILE A 1 88 ? -11.032 -11.187 0.916 1.00 71.88 88 ILE A O 1
ATOM 747 N N . ASN A 1 89 ? -11.662 -13.345 1.135 1.00 71.19 89 ASN A N 1
ATOM 748 C CA . ASN A 1 89 ? -12.680 -13.120 2.156 1.00 71.19 89 ASN A CA 1
ATOM 749 C C . ASN A 1 89 ? -12.084 -13.376 3.543 1.00 71.19 89 ASN A C 1
ATOM 751 O O . ASN A 1 89 ? -11.706 -14.504 3.868 1.00 71.19 89 ASN A O 1
ATOM 755 N N . ASN A 1 90 ? -12.048 -12.340 4.372 1.00 66.75 90 ASN A N 1
ATOM 756 C CA . ASN A 1 90 ? -11.744 -12.458 5.786 1.00 66.75 90 ASN A CA 1
ATOM 757 C C . ASN A 1 90 ? -13.025 -12.853 6.524 1.00 66.75 90 ASN A C 1
ATOM 759 O O . ASN A 1 90 ? -13.870 -12.013 6.834 1.00 66.75 90 ASN A O 1
ATOM 763 N N . ASN A 1 91 ? -13.163 -14.146 6.819 1.00 61.91 91 ASN A N 1
ATOM 764 C CA . ASN A 1 91 ? -14.179 -14.619 7.753 1.00 61.91 91 ASN A CA 1
ATOM 765 C C . ASN A 1 91 ? -13.744 -14.255 9.175 1.00 61.91 91 ASN A C 1
ATOM 767 O O . ASN A 1 91 ? -13.049 -15.024 9.842 1.00 61.91 91 ASN A O 1
ATOM 771 N N . TYR A 1 92 ? -14.152 -13.079 9.645 1.00 60.25 92 TYR A N 1
ATOM 772 C CA . TYR A 1 92 ? -14.060 -12.760 11.063 1.00 60.25 92 TYR A CA 1
ATOM 773 C C . TYR A 1 92 ? -15.087 -13.608 11.804 1.00 60.25 92 TYR A C 1
ATOM 775 O O . TYR A 1 92 ? -16.286 -13.357 11.731 1.00 60.25 92 TYR A O 1
ATOM 783 N N . TYR A 1 93 ? -14.612 -14.654 12.478 1.00 52.19 93 TYR A N 1
ATOM 784 C CA . TYR A 1 93 ? -15.466 -15.474 13.324 1.00 52.19 93 TYR A CA 1
ATOM 785 C C . TYR A 1 93 ? -16.047 -14.618 14.452 1.00 52.19 93 TYR A C 1
ATOM 787 O O . TYR A 1 93 ? -15.317 -14.037 15.255 1.00 52.19 93 TYR A O 1
ATOM 795 N N . ASP A 1 94 ? -17.378 -14.561 14.475 1.00 51.28 94 ASP A N 1
ATOM 796 C CA . ASP A 1 94 ? -18.226 -13.713 15.314 1.00 51.28 94 ASP A CA 1
ATOM 797 C C . ASP A 1 94 ? -18.280 -14.134 16.795 1.00 51.28 94 ASP A C 1
ATOM 799 O O . ASP A 1 94 ? -19.300 -14.001 17.467 1.00 51.28 94 ASP A O 1
ATOM 803 N N . GLU A 1 95 ? -17.178 -14.618 17.363 1.00 49.59 95 GLU A N 1
ATOM 804 C CA . GLU A 1 95 ? -17.101 -14.890 18.801 1.00 49.59 95 GLU A CA 1
ATOM 805 C C . GLU A 1 95 ? -16.727 -13.598 19.558 1.00 49.59 95 GLU A C 1
ATOM 807 O O . GLU A 1 95 ? -15.707 -13.489 20.242 1.00 49.59 95 GLU A O 1
ATOM 812 N N . TYR A 1 96 ? -17.533 -12.545 19.364 1.00 54.62 96 TYR A N 1
ATOM 813 C CA . TYR A 1 96 ? -17.297 -11.208 19.917 1.00 54.62 96 TYR A CA 1
ATOM 814 C C . TYR A 1 96 ? -17.725 -11.121 21.384 1.00 54.62 96 TYR A C 1
ATOM 816 O O . TYR A 1 96 ? -18.788 -10.607 21.730 1.00 54.62 96 TYR A O 1
ATOM 824 N N . LYS A 1 97 ? -16.824 -11.560 22.265 1.00 55.88 97 LYS A N 1
ATOM 825 C CA . LYS A 1 97 ? -16.661 -10.969 23.604 1.00 55.88 97 LYS A CA 1
ATOM 826 C C . LYS A 1 97 ? -15.337 -10.219 23.779 1.00 55.88 97 LYS A C 1
ATOM 828 O O . LYS A 1 97 ? -15.206 -9.468 24.740 1.00 55.88 97 LYS A O 1
ATOM 833 N N . ASP A 1 98 ? -14.397 -10.336 22.839 1.00 68.62 98 ASP A N 1
ATOM 834 C CA . ASP A 1 98 ? -13.068 -9.733 22.973 1.00 68.62 98 ASP A CA 1
ATOM 835 C C . ASP A 1 98 ? -12.926 -8.422 22.193 1.00 68.62 98 ASP A C 1
ATOM 837 O O . ASP A 1 98 ? -12.718 -8.405 20.978 1.00 68.62 98 ASP A O 1
ATOM 841 N N . LYS A 1 99 ? -12.930 -7.303 22.930 1.00 70.69 99 LYS A N 1
ATOM 842 C CA . LYS A 1 99 ? -12.486 -5.974 22.461 1.00 70.69 99 LYS A CA 1
ATOM 843 C C . LYS A 1 99 ? -11.130 -6.036 21.750 1.00 70.69 99 LYS A C 1
ATOM 845 O O . LYS A 1 99 ? -10.894 -5.316 20.786 1.00 70.69 99 LYS A O 1
ATOM 850 N N . GLN A 1 100 ? -10.243 -6.901 22.232 1.00 71.69 100 GLN A N 1
ATOM 851 C CA . GLN A 1 100 ? -8.894 -7.049 21.709 1.00 71.69 100 GLN A CA 1
ATOM 852 C C . GLN A 1 100 ? -8.889 -7.590 20.274 1.00 71.69 100 GLN A C 1
ATOM 854 O O . GLN A 1 100 ? -8.232 -7.012 19.414 1.00 71.69 100 GLN A O 1
ATOM 859 N N . LYS A 1 101 ? -9.731 -8.588 19.972 1.00 71.56 101 LYS A N 1
ATOM 860 C CA . LYS A 1 101 ? -9.879 -9.108 18.605 1.00 71.56 101 LYS A CA 1
ATOM 861 C C . LYS A 1 101 ? -10.439 -8.062 17.640 1.00 71.56 101 LYS A C 1
ATOM 863 O O . LYS A 1 101 ? -10.056 -8.079 16.477 1.00 71.56 101 LYS A O 1
ATOM 868 N N . LEU A 1 102 ? -11.312 -7.151 18.090 1.00 74.25 102 LEU A N 1
ATOM 869 C CA . LEU A 1 102 ? -11.781 -6.018 17.270 1.00 74.25 102 LEU A CA 1
ATOM 870 C C . LEU A 1 102 ? -10.645 -5.058 16.917 1.00 74.25 102 LEU A C 1
ATOM 872 O O . LEU A 1 102 ? -10.546 -4.638 15.771 1.00 74.25 102 LEU A O 1
ATOM 876 N N . ILE A 1 103 ? -9.798 -4.721 17.890 1.00 75.00 103 ILE A N 1
ATOM 877 C CA . ILE A 1 103 ? -8.676 -3.793 17.694 1.00 75.00 103 ILE A CA 1
ATOM 878 C C . ILE A 1 103 ? -7.608 -4.403 16.780 1.00 75.00 103 ILE A C 1
ATOM 880 O O . ILE A 1 103 ? -7.047 -3.702 15.945 1.00 75.00 103 ILE A O 1
ATOM 884 N N . GLU A 1 104 ? -7.340 -5.701 16.918 1.00 72.12 104 GLU A N 1
ATOM 885 C CA . GLU A 1 104 ? -6.334 -6.401 16.110 1.00 72.12 104 GLU A CA 1
ATOM 886 C C . GLU A 1 104 ? -6.749 -6.542 14.639 1.00 72.12 104 GLU A C 1
ATOM 888 O O . GLU A 1 104 ? -5.898 -6.591 13.755 1.00 72.12 104 GLU A O 1
ATOM 893 N N . ASN A 1 105 ? -8.055 -6.590 14.369 1.00 71.38 105 ASN A N 1
ATOM 894 C CA . ASN A 1 105 ? -8.582 -6.979 13.065 1.00 71.38 105 ASN A CA 1
ATOM 895 C C . ASN A 1 105 ? -9.338 -5.879 12.315 1.00 71.38 105 ASN A C 1
ATOM 897 O O . ASN A 1 105 ? -9.586 -6.022 11.115 1.00 71.38 105 ASN A O 1
ATOM 901 N N . CYS A 1 106 ? -9.744 -4.810 13.000 1.00 78.56 106 CYS A N 1
ATOM 902 C CA . CYS A 1 106 ? -10.602 -3.767 12.453 1.00 78.56 106 CYS A CA 1
ATOM 903 C C . CYS A 1 106 ? -10.044 -2.375 12.753 1.00 78.56 106 CYS A C 1
ATOM 905 O O . CYS A 1 106 ? -9.351 -2.150 13.742 1.00 78.56 106 CYS A O 1
ATOM 907 N N . ILE A 1 107 ? -10.387 -1.412 11.900 1.00 81.19 107 ILE A N 1
ATOM 908 C CA . ILE A 1 107 ? -9.915 -0.034 12.022 1.00 81.19 107 ILE A CA 1
ATOM 909 C C . ILE A 1 107 ? -10.898 0.739 12.916 1.00 81.19 107 ILE A C 1
ATOM 911 O O . ILE A 1 107 ? -12.084 0.813 12.568 1.00 81.19 107 ILE A O 1
ATOM 915 N N . PRO A 1 108 ? -10.456 1.302 14.056 1.00 80.56 108 PRO A N 1
ATOM 916 C CA . PRO A 1 108 ? -11.292 2.202 14.842 1.00 80.56 108 PRO A CA 1
ATOM 917 C C . PRO A 1 108 ? -11.563 3.496 14.061 1.00 80.56 108 PRO A C 1
ATOM 919 O O . PRO A 1 108 ? -10.661 4.034 13.415 1.00 80.56 108 PRO A O 1
ATOM 922 N N . LEU A 1 109 ? -12.807 3.977 14.123 1.00 74.81 109 LEU A N 1
ATOM 923 C CA . LEU A 1 109 ? -13.271 5.251 13.560 1.00 74.81 109 LEU A CA 1
ATOM 924 C C . LEU A 1 109 ? -13.592 6.260 14.663 1.00 74.81 109 LEU A C 1
ATOM 926 O O . LEU A 1 109 ? -14.228 5.854 15.666 1.00 74.81 109 LEU A O 1
#

Secondary structure (DSSP, 8-state):
------------THHHHHHHHHHHHHHHHHHHHHHHHHHHHHTS----------EEEEEEEEEEEEETTEEEEEEEEEEEEETTSPPEE------TT-HHHHHHHSEE-

pLDDT: mean 70.44, std 13.48, range [41.66, 92.81]

Sequence (109 aa):
MNDSIVTSNKTTNFHSKFWIFNIILLILALSGIYYLWKENYFSIPFSSSTKQKTIKIYNVEQKYYYDNNKKIKFTCILSIKYDDDPIINNNYYDEYKDKQKLIENCIPL

Radius of gyration: 40.69 Å; chains: 1; bounding box: 86×62×97 Å

Foldseek 3Di:
DDDDPPPDDDDDPPVVVVVVVVVVVVVVVVVVVVVVCVVVVVVPPPPPVPVVFDKDQDDWDWDWDQDPNDIWIWIARQWIDTDPDDIDGDPPPPPPPDPPSRVVGTHID